Protein AF-A0A4R5LBZ7-F1 (afdb_monomer)

Mean predicted aligned error: 4.2 Å

Foldseek 3Di:
DDWDDDDQKIWDWDQDPVGIDIDMDGHPDPFDKDKAWDDLQLPPFIWMKIWGWDPPPHTKIWIWTWTQDPVVNDTDTDAFPDAGTFIPWDADSVVSWIWGWDDDDNDIDITIGHDDDD

Organism: NCBI:txid2546446

Sequence (118 aa):
MMMSARDGKVAYKINDKEGVIEKSIDVDTESKLHLSAGNYRFNGEKGFAISWLDEGAGVYEVYRIFTYSRRLRDFEEQSPACGDEFLNVKLDGKTRTIKSMYFSGNDPVICVTKFKQN

Solvent-accessible surface area (backbone atoms only — not comparable to full-atom values): 7057 Å² total; per-residue (Å²): 118,52,75,50,75,57,95,42,31,37,38,40,36,46,74,57,98,95,45,77,48,77,52,73,45,82,45,99,52,95,48,71,77,43,80,46,78,40,54,82,68,68,78,79,53,64,19,38,33,44,31,31,63,44,73,71,104,49,83,42,43,42,45,49,39,30,36,63,33,80,91,75,71,41,69,44,78,59,74,48,78,46,64,87,51,34,24,60,72,44,82,35,81,88,81,48,32,40,36,21,38,34,68,63,84,90,45,82,41,81,30,74,27,65,71,81,87,126

Structure (mmCIF, N/CA/C/O backbone):
data_AF-A0A4R5LBZ7-F1
#
_entry.id   AF-A0A4R5LBZ7-F1
#
loop_
_atom_site.group_PDB
_atom_site.id
_atom_site.type_symbol
_atom_site.label_atom_id
_atom_site.label_alt_id
_atom_site.label_comp_id
_atom_site.label_asym_id
_atom_site.label_entity_id
_atom_site.label_seq_id
_atom_site.pdbx_PDB_ins_code
_atom_site.Cartn_x
_atom_site.Cartn_y
_atom_site.Cartn_z
_atom_site.occupancy
_atom_site.B_iso_or_equiv
_atom_site.auth_seq_id
_atom_site.auth_comp_id
_atom_site.auth_asym_id
_atom_site.auth_atom_id
_atom_site.pdbx_PDB_model_num
ATOM 1 N N . MET A 1 1 ? -13.604 3.295 8.669 1.00 79.50 1 MET A N 1
ATOM 2 C CA . MET A 1 1 ? -12.294 3.920 8.410 1.00 79.50 1 MET A CA 1
ATOM 3 C C . MET A 1 1 ? -12.530 5.229 7.683 1.00 79.50 1 MET A C 1
ATOM 5 O O . MET A 1 1 ? -13.253 5.219 6.693 1.00 79.50 1 MET A O 1
ATOM 9 N N . MET A 1 2 ? -11.961 6.320 8.184 1.00 85.06 2 MET A N 1
ATOM 10 C CA . MET A 1 2 ? -11.891 7.607 7.481 1.00 85.06 2 MET A CA 1
ATOM 11 C C . MET A 1 2 ? -10.422 7.925 7.221 1.00 85.06 2 MET A C 1
ATOM 13 O O . MET A 1 2 ? -9.589 7.599 8.066 1.00 85.06 2 MET A O 1
ATOM 17 N N . MET A 1 3 ? -10.118 8.516 6.067 1.00 90.56 3 MET A N 1
ATOM 18 C CA . MET A 1 3 ? -8.758 8.892 5.681 1.00 90.56 3 MET A CA 1
ATOM 19 C C . MET A 1 3 ? -8.771 10.255 5.003 1.00 90.56 3 MET A C 1
ATOM 21 O O . MET A 1 3 ? -9.710 10.571 4.271 1.00 90.56 3 MET A O 1
ATOM 25 N N . SER A 1 4 ? -7.716 11.028 5.212 1.00 91.31 4 SER A N 1
ATOM 26 C CA . SER A 1 4 ? -7.497 12.305 4.539 1.00 91.31 4 SER A CA 1
ATOM 27 C C . SER A 1 4 ? -6.012 12.505 4.286 1.00 91.31 4 SER A C 1
ATOM 29 O O . SER A 1 4 ? -5.205 12.221 5.170 1.00 91.31 4 SER A O 1
ATOM 31 N N . ALA A 1 5 ? -5.667 13.025 3.113 1.00 90.19 5 ALA A N 1
ATOM 32 C CA . ALA A 1 5 ? -4.310 13.427 2.771 1.00 90.19 5 ALA A CA 1
ATOM 33 C C . ALA A 1 5 ? -4.226 14.954 2.713 1.00 90.19 5 ALA A C 1
ATOM 35 O O . ALA A 1 5 ? -5.100 15.595 2.123 1.00 90.19 5 ALA A O 1
ATOM 36 N N . ARG A 1 6 ? -3.189 15.526 3.326 1.00 87.81 6 ARG A N 1
ATOM 37 C CA . ARG A 1 6 ? -2.881 16.956 3.284 1.00 87.81 6 ARG A CA 1
ATOM 38 C C . ARG A 1 6 ? -1.388 17.165 3.530 1.00 87.81 6 ARG A C 1
ATOM 40 O O . ARG A 1 6 ? -0.868 16.613 4.490 1.00 87.81 6 ARG A O 1
ATOM 47 N N . ASP A 1 7 ? -0.740 17.967 2.686 1.00 85.62 7 ASP A N 1
ATOM 48 C CA . ASP A 1 7 ? 0.643 18.439 2.864 1.00 85.62 7 ASP A CA 1
ATOM 49 C C . ASP A 1 7 ? 1.643 17.301 3.182 1.00 85.62 7 ASP A C 1
ATOM 51 O O . ASP A 1 7 ? 2.298 17.310 4.220 1.00 85.62 7 ASP A O 1
ATOM 55 N N . GLY A 1 8 ? 1.691 16.258 2.338 1.00 88.19 8 GLY A N 1
ATOM 56 C CA . GLY A 1 8 ? 2.585 15.101 2.533 1.00 88.19 8 GLY A CA 1
ATOM 57 C C . GLY A 1 8 ? 2.191 14.172 3.689 1.00 88.19 8 GLY A C 1
ATOM 58 O O . GLY A 1 8 ? 2.877 13.199 3.974 1.00 88.19 8 GLY A O 1
ATOM 59 N N . LYS A 1 9 ? 1.065 14.422 4.361 1.00 93.94 9 LYS A N 1
ATOM 60 C CA . LYS A 1 9 ? 0.621 13.648 5.520 1.00 93.94 9 LYS A CA 1
ATOM 61 C C . LYS A 1 9 ? -0.722 12.986 5.275 1.00 93.94 9 LYS A C 1
ATOM 63 O O . LYS A 1 9 ? -1.678 13.617 4.823 1.00 93.94 9 LYS A O 1
ATOM 68 N N . VAL A 1 10 ? -0.826 11.709 5.628 1.00 95.56 10 VAL A N 1
ATOM 69 C CA . VAL A 1 10 ? -2.070 10.939 5.566 1.00 95.56 10 VAL A CA 1
ATOM 70 C C . VAL A 1 10 ? -2.527 10.614 6.975 1.00 95.56 10 VAL A C 1
ATOM 72 O O . VAL A 1 10 ? -1.864 9.873 7.691 1.00 95.56 10 VAL A O 1
ATOM 75 N N . ALA A 1 11 ? -3.673 11.152 7.377 1.00 95.56 11 ALA A N 1
ATOM 76 C CA . ALA A 1 11 ? -4.315 10.815 8.641 1.00 95.56 11 ALA A CA 1
ATOM 77 C C . ALA A 1 11 ? -5.389 9.746 8.421 1.00 95.56 11 ALA A C 1
ATOM 79 O O . ALA A 1 11 ? -6.141 9.813 7.443 1.00 95.56 11 ALA A O 1
ATOM 80 N N . TYR A 1 12 ? -5.494 8.788 9.343 1.00 94.62 12 TYR A N 1
ATOM 81 C CA . TYR A 1 12 ? -6.563 7.796 9.347 1.00 94.62 12 TYR A CA 1
ATOM 82 C C . TYR A 1 12 ? -7.164 7.593 10.734 1.00 94.62 12 TYR A C 1
ATOM 84 O O . TYR A 1 12 ? -6.508 7.742 11.766 1.00 94.62 12 TYR A O 1
ATOM 92 N N . LYS A 1 13 ? -8.446 7.221 10.724 1.00 94.12 13 LYS A N 1
ATOM 93 C CA . LYS A 1 13 ? -9.242 6.941 11.916 1.00 94.12 13 LYS A CA 1
ATOM 94 C C . LYS A 1 13 ? -9.898 5.568 11.830 1.00 94.12 13 LYS A C 1
ATOM 96 O O . LYS A 1 13 ? -10.660 5.283 10.893 1.00 94.12 13 LYS A O 1
ATOM 101 N N . ILE A 1 14 ? -9.639 4.742 12.838 1.00 92.94 14 ILE A N 1
ATOM 102 C CA . ILE A 1 14 ? -10.314 3.467 13.090 1.00 92.94 14 ILE A CA 1
ATOM 103 C C . ILE A 1 14 ? -11.347 3.717 14.188 1.00 92.94 14 ILE A C 1
ATOM 105 O O . ILE A 1 14 ? -11.040 4.325 15.209 1.00 92.94 14 ILE A O 1
ATOM 109 N N . ASN A 1 15 ? -12.584 3.293 13.950 1.00 91.50 15 ASN A N 1
ATOM 110 C CA . ASN A 1 15 ? -13.668 3.366 14.923 1.00 91.50 15 ASN A CA 1
ATOM 111 C C . ASN A 1 15 ? -14.319 1.985 14.980 1.00 91.50 15 ASN A C 1
ATOM 113 O O . ASN A 1 15 ? -14.876 1.527 13.978 1.00 91.50 15 ASN A O 1
ATOM 117 N N . ASP A 1 16 ? -14.182 1.322 16.119 1.00 87.62 16 ASP A N 1
ATOM 118 C CA . ASP A 1 16 ? -14.703 -0.014 16.377 1.00 87.62 16 ASP A CA 1
ATOM 119 C C . ASP A 1 16 ? -15.223 -0.112 17.824 1.00 87.62 16 ASP A C 1
ATOM 121 O O . ASP A 1 16 ? -15.320 0.878 18.550 1.00 87.62 16 ASP A O 1
ATOM 125 N N . LYS A 1 17 ? -15.599 -1.321 18.251 1.00 88.06 17 LYS A N 1
ATOM 126 C CA . LYS A 1 17 ? -16.178 -1.558 19.583 1.00 88.06 17 LYS A CA 1
ATOM 127 C C . LYS A 1 17 ? -15.209 -1.268 20.732 1.00 88.06 17 LYS A C 1
ATOM 129 O O . LYS A 1 17 ? -15.660 -1.034 21.846 1.00 88.06 17 LYS A O 1
ATOM 134 N N . GLU A 1 18 ? -13.908 -1.289 20.470 1.00 88.88 18 GLU A N 1
ATOM 135 C CA . GLU A 1 18 ? -12.856 -1.022 21.451 1.00 88.88 18 GLU A CA 1
ATOM 136 C C . GLU A 1 18 ? -12.479 0.475 21.477 1.00 88.88 18 GLU A C 1
ATOM 138 O O . GLU A 1 18 ? -11.496 0.871 22.106 1.00 88.88 18 GLU A O 1
ATOM 143 N N . GLY A 1 19 ? -13.214 1.329 20.749 1.00 91.31 19 GLY A N 1
ATOM 144 C CA . GLY A 1 19 ? -13.063 2.786 20.741 1.00 91.31 19 GLY A CA 1
ATOM 145 C C . GLY A 1 19 ? -12.524 3.364 19.429 1.00 91.31 19 GLY A C 1
ATOM 146 O O . GLY A 1 19 ? -12.736 2.823 18.342 1.00 91.31 19 GLY A O 1
ATOM 147 N N . VAL A 1 20 ? -11.813 4.486 19.544 1.00 92.69 20 VAL A N 1
ATOM 148 C CA . VAL A 1 20 ? -11.283 5.253 18.411 1.00 92.69 20 VAL A CA 1
ATOM 149 C C . VAL A 1 20 ? -9.757 5.281 18.444 1.00 92.69 20 VAL A C 1
ATOM 151 O O . VAL A 1 20 ? -9.174 5.629 19.467 1.00 92.69 20 VAL A O 1
ATOM 154 N N . ILE A 1 21 ? -9.124 4.971 17.310 1.00 92.88 21 ILE A N 1
ATOM 155 C CA . ILE A 1 21 ? -7.685 5.154 17.077 1.00 92.88 21 ILE A CA 1
ATOM 156 C C . ILE A 1 21 ? -7.510 6.167 15.951 1.00 92.88 21 ILE A C 1
ATOM 158 O O . ILE A 1 21 ? -8.106 6.020 14.882 1.00 92.88 21 ILE A O 1
ATOM 162 N N . GLU A 1 22 ? -6.676 7.173 16.189 1.00 94.56 22 GLU A N 1
ATOM 163 C CA . GLU A 1 22 ? -6.288 8.186 15.210 1.00 94.56 22 GLU A CA 1
ATOM 164 C C . GLU A 1 22 ? -4.770 8.177 15.063 1.00 94.56 22 GLU A C 1
ATOM 166 O O . GLU A 1 22 ? -4.039 8.218 16.054 1.00 94.56 22 GLU A O 1
ATOM 171 N N . LYS A 1 23 ? -4.300 8.077 13.822 1.00 95.25 23 LYS A N 1
ATOM 172 C CA . LYS A 1 23 ? -2.877 8.008 13.487 1.00 95.25 23 LYS A CA 1
ATOM 173 C C . LYS A 1 23 ? -2.601 8.763 12.199 1.00 95.25 23 LYS A C 1
ATOM 175 O O . LYS A 1 23 ? -3.513 9.088 11.435 1.00 95.25 23 LYS A O 1
ATOM 180 N N . SER A 1 24 ? -1.325 9.028 11.960 1.00 95.12 24 SER A N 1
ATOM 181 C CA . SER A 1 24 ? -0.860 9.664 10.739 1.00 95.12 24 SER A CA 1
ATOM 182 C C . SER A 1 24 ? 0.391 9.001 10.194 1.00 95.12 24 SER A C 1
ATOM 184 O O . SER A 1 24 ? 1.210 8.501 10.961 1.00 95.12 24 SER A O 1
ATOM 186 N N . ILE A 1 25 ? 0.530 9.052 8.878 1.00 96.00 25 ILE A N 1
ATOM 187 C CA . ILE A 1 25 ? 1.691 8.610 8.120 1.00 96.00 25 ILE A CA 1
ATOM 188 C C . ILE A 1 25 ? 2.243 9.832 7.402 1.00 96.00 25 ILE A C 1
ATOM 190 O O . ILE A 1 25 ? 1.505 10.496 6.670 1.00 96.00 25 ILE A O 1
ATOM 194 N N . ASP A 1 26 ? 3.521 10.111 7.608 1.00 95.31 26 ASP A N 1
ATOM 195 C CA . ASP A 1 26 ? 4.244 11.097 6.818 1.00 95.31 26 ASP A CA 1
ATOM 196 C C . ASP A 1 26 ? 4.755 10.421 5.531 1.00 95.31 26 ASP A C 1
ATOM 198 O O . ASP A 1 26 ? 5.162 9.249 5.523 1.00 95.31 26 ASP A O 1
ATOM 202 N N . VAL A 1 27 ? 4.641 11.139 4.420 1.00 93.25 27 VAL A N 1
ATOM 203 C CA . VAL A 1 27 ? 5.013 10.716 3.071 1.00 93.25 27 VAL A CA 1
ATOM 204 C C . VAL A 1 27 ? 5.916 11.800 2.509 1.00 93.25 27 VAL A C 1
ATOM 206 O O . VAL A 1 27 ? 5.485 12.935 2.312 1.00 93.25 27 VAL A O 1
ATOM 209 N N . ASP A 1 28 ? 7.175 11.444 2.288 1.00 89.75 28 ASP A N 1
ATOM 210 C CA . ASP A 1 28 ? 8.195 12.376 1.825 1.00 89.75 28 ASP A CA 1
ATOM 211 C C . ASP A 1 28 ? 8.117 12.526 0.302 1.00 89.75 28 ASP A C 1
ATOM 213 O O . ASP A 1 28 ? 8.796 11.841 -0.458 1.00 89.75 28 ASP A O 1
ATOM 217 N N . THR A 1 29 ? 7.172 13.346 -0.152 1.00 88.06 29 THR A N 1
ATOM 218 C CA . THR A 1 29 ? 7.012 13.687 -1.563 1.00 88.06 29 THR A CA 1
ATOM 219 C C . THR A 1 29 ? 6.329 15.039 -1.710 1.00 88.06 29 THR A C 1
ATOM 221 O O . THR A 1 29 ? 5.404 15.377 -0.969 1.00 88.06 29 THR A O 1
ATOM 224 N N . GLU A 1 30 ? 6.763 15.806 -2.705 1.00 87.06 30 GLU A N 1
ATOM 225 C CA . GLU A 1 30 ? 6.076 17.026 -3.134 1.00 87.06 30 GLU A CA 1
ATOM 226 C C . GLU A 1 30 ? 4.874 16.713 -4.047 1.00 87.06 30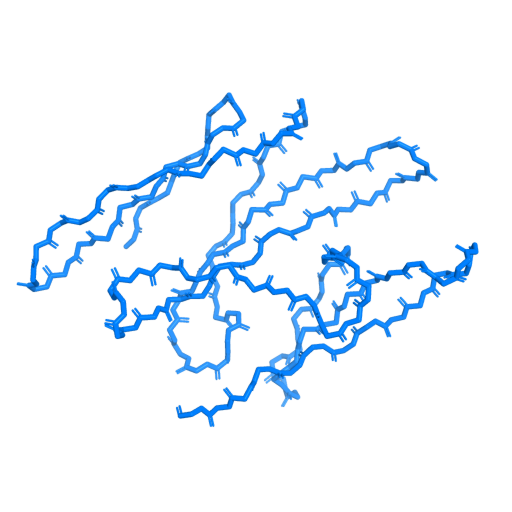 GLU A C 1
ATOM 228 O O . GLU A 1 30 ? 4.022 17.573 -4.286 1.00 87.06 30 GLU A O 1
ATOM 233 N N . SER A 1 31 ? 4.769 15.471 -4.536 1.00 90.06 31 SER A N 1
ATOM 234 C CA . SER A 1 31 ? 3.684 15.037 -5.408 1.00 90.06 31 SER A CA 1
ATOM 235 C C . SER A 1 31 ? 2.347 14.966 -4.677 1.00 90.06 31 SER A C 1
ATOM 237 O O . SER A 1 31 ? 2.233 14.659 -3.488 1.00 90.06 31 SER A O 1
ATOM 239 N N . LYS A 1 32 ? 1.270 15.193 -5.431 1.00 91.69 32 LYS A N 1
ATOM 240 C CA . LYS A 1 32 ? -0.082 15.055 -4.898 1.00 91.69 32 LYS A CA 1
ATOM 241 C C . LYS A 1 32 ? -0.370 13.597 -4.531 1.00 91.69 32 LYS A C 1
ATOM 243 O O . LYS A 1 32 ? -0.313 12.711 -5.379 1.00 91.69 32 LYS A O 1
ATOM 248 N N . LEU A 1 33 ? -0.770 13.382 -3.279 1.00 95.25 33 LEU A N 1
ATOM 249 C CA . LEU A 1 33 ? -1.155 12.065 -2.782 1.00 95.25 33 LEU A CA 1
ATOM 250 C C . LEU A 1 33 ? -2.564 11.666 -3.239 1.00 95.25 33 LEU A C 1
ATOM 252 O O . LEU A 1 33 ? -3.526 12.434 -3.135 1.00 95.25 33 LEU A O 1
ATOM 256 N N . HIS A 1 34 ? -2.690 10.412 -3.649 1.00 95.31 34 HIS A N 1
ATOM 257 C CA . HIS A 1 34 ? -3.932 9.718 -3.940 1.00 95.31 34 HIS A CA 1
ATOM 258 C C . HIS A 1 34 ? -4.173 8.630 -2.892 1.00 95.31 34 HIS A C 1
ATOM 260 O O . HIS A 1 34 ? -3.268 7.897 -2.502 1.00 95.31 34 HIS A O 1
ATOM 266 N N . LEU A 1 35 ? -5.414 8.529 -2.413 1.00 95.69 35 LEU A N 1
ATOM 267 C CA . LEU A 1 35 ? -5.817 7.537 -1.418 1.00 95.69 35 LEU A CA 1
ATOM 268 C C . LEU A 1 35 ? -6.817 6.565 -2.026 1.00 95.69 35 LEU A C 1
ATOM 270 O O . LEU A 1 35 ? -7.815 6.980 -2.617 1.00 95.69 35 LEU A O 1
ATOM 274 N N . SER A 1 36 ? -6.600 5.270 -1.814 1.00 95.25 36 SER A N 1
ATOM 275 C CA . SER A 1 36 ? -7.514 4.228 -2.282 1.00 95.25 36 SER A CA 1
ATOM 276 C C . SER A 1 36 ? -7.758 3.178 -1.201 1.00 95.25 36 SER A C 1
ATOM 278 O O . SER A 1 36 ? -6.831 2.592 -0.651 1.00 95.25 36 SER A O 1
ATOM 280 N N . ALA A 1 37 ? -9.025 2.913 -0.882 1.00 94.88 37 ALA A N 1
ATOM 281 C CA . ALA A 1 37 ? -9.407 1.853 0.050 1.00 94.88 37 ALA A CA 1
ATOM 282 C C . ALA A 1 37 ? -9.702 0.554 -0.712 1.00 94.88 37 ALA A C 1
ATOM 284 O O . ALA A 1 37 ? -10.414 0.571 -1.716 1.00 94.88 37 ALA A O 1
ATOM 285 N N . GLY A 1 38 ? -9.213 -0.586 -0.219 1.00 93.75 38 GLY A N 1
ATOM 286 C CA . GLY A 1 38 ? -9.320 -1.851 -0.949 1.00 93.75 38 GLY A CA 1
ATOM 287 C C . GLY A 1 38 ? -8.948 -3.081 -0.128 1.00 93.75 38 GLY A C 1
ATOM 288 O O . GLY A 1 38 ? -8.407 -2.983 0.968 1.00 93.75 38 GLY A O 1
ATOM 289 N N . ASN A 1 39 ? -9.252 -4.267 -0.656 1.00 93.81 39 ASN A N 1
ATOM 290 C CA . ASN A 1 39 ? -8.891 -5.550 -0.043 1.00 93.81 39 ASN A CA 1
ATOM 291 C C . ASN A 1 39 ? -7.519 -6.018 -0.557 1.00 93.81 39 ASN A C 1
ATOM 293 O O . ASN A 1 39 ? -7.426 -6.959 -1.343 1.00 93.81 39 ASN A O 1
ATOM 297 N N . TYR A 1 40 ? -6.458 -5.338 -0.127 1.00 94.62 40 TYR A N 1
ATOM 298 C CA . TYR A 1 40 ? -5.084 -5.591 -0.583 1.00 94.62 40 TYR A CA 1
ATOM 299 C C . TYR A 1 40 ? -4.514 -6.935 -0.104 1.00 94.62 40 TYR A C 1
ATOM 301 O O . TYR A 1 40 ? -3.633 -7.498 -0.747 1.00 94.62 40 TYR A O 1
ATOM 309 N N . ARG A 1 41 ? -5.049 -7.484 0.996 1.00 92.69 41 ARG A N 1
ATOM 310 C CA . ARG A 1 41 ? -4.647 -8.792 1.543 1.00 92.69 41 ARG A CA 1
ATOM 311 C C . ARG A 1 41 ? -5.477 -9.963 1.006 1.00 92.69 41 ARG A C 1
ATOM 313 O O . ARG A 1 41 ? -5.182 -11.117 1.305 1.00 92.69 41 ARG A O 1
ATOM 320 N N . PHE A 1 42 ? -6.518 -9.687 0.219 1.00 93.19 42 PHE A N 1
ATOM 321 C CA . PHE A 1 42 ? -7.455 -10.687 -0.305 1.00 93.19 42 PHE A CA 1
ATOM 322 C C . PHE A 1 42 ? -8.092 -11.579 0.783 1.00 93.19 42 PHE A C 1
ATOM 324 O O . PHE A 1 42 ? -8.418 -12.738 0.524 1.00 93.19 42 PHE A O 1
ATOM 331 N N . ASN A 1 43 ? -8.279 -11.045 1.995 1.00 89.62 43 ASN A N 1
ATOM 332 C CA . ASN A 1 43 ? -8.875 -11.741 3.147 1.00 89.62 43 ASN A CA 1
ATOM 333 C C . ASN A 1 43 ? -10.255 -11.176 3.547 1.00 89.62 43 ASN A C 1
ATOM 335 O O . ASN A 1 43 ? -10.885 -11.679 4.471 1.00 89.62 43 ASN A O 1
ATOM 339 N N . GLY A 1 44 ? -10.731 -10.143 2.843 1.00 89.56 44 GLY A N 1
ATOM 340 C CA . GLY A 1 44 ? -12.029 -9.502 3.080 1.00 89.56 44 GLY A CA 1
ATOM 341 C C . GLY A 1 44 ? -11.938 -8.259 3.963 1.00 89.56 44 GLY A C 1
ATOM 342 O O . GLY A 1 44 ? -12.895 -7.488 4.030 1.00 89.56 44 GLY A O 1
ATOM 343 N N . GLU A 1 45 ? -10.787 -8.015 4.586 1.00 91.06 45 GLU A N 1
ATOM 344 C CA . GLU A 1 45 ? -10.544 -6.813 5.371 1.00 91.06 45 GLU A CA 1
ATOM 345 C C . GLU A 1 45 ? -10.075 -5.675 4.471 1.00 91.06 45 GLU A C 1
ATOM 347 O O . GLU A 1 45 ? -9.232 -5.845 3.586 1.00 91.06 45 GLU A O 1
ATOM 352 N N . LYS A 1 46 ? -10.644 -4.488 4.686 1.00 92.50 46 LYS A N 1
ATOM 353 C CA . LYS A 1 46 ? -10.240 -3.299 3.942 1.00 92.50 46 LYS A CA 1
ATOM 354 C C . LYS A 1 46 ? -8.951 -2.747 4.539 1.00 92.50 46 LYS A C 1
ATOM 356 O O . LYS A 1 46 ? -8.918 -2.394 5.712 1.00 92.50 46 LYS A O 1
ATOM 361 N N . GLY A 1 47 ? -7.930 -2.658 3.702 1.00 95.06 47 GLY A N 1
ATOM 362 C CA . GLY A 1 47 ? -6.768 -1.802 3.875 1.00 95.06 47 GLY A CA 1
ATOM 363 C C . GLY A 1 47 ? -6.904 -0.523 3.052 1.00 95.06 47 GLY A C 1
ATOM 364 O O . GLY A 1 47 ? -7.979 -0.208 2.519 1.00 95.06 47 GLY A O 1
ATOM 365 N N . PHE A 1 48 ? -5.793 0.180 2.892 1.00 96.81 48 PHE A N 1
ATOM 366 C CA . PHE A 1 48 ? -5.689 1.311 1.983 1.00 96.81 48 PHE A CA 1
ATOM 367 C C . PHE A 1 48 ? -4.317 1.363 1.319 1.00 96.81 48 PHE A C 1
ATOM 369 O O . PHE A 1 48 ? -3.370 0.740 1.788 1.00 96.81 48 PHE A O 1
ATOM 376 N N . ALA A 1 49 ? -4.221 2.104 0.224 1.00 97.44 49 ALA A N 1
ATOM 377 C CA . ALA A 1 49 ? -2.956 2.481 -0.370 1.00 97.44 49 ALA A CA 1
ATOM 378 C C . ALA A 1 49 ? -2.866 4.002 -0.485 1.00 97.44 49 ALA A C 1
ATOM 380 O O . ALA A 1 49 ? -3.875 4.6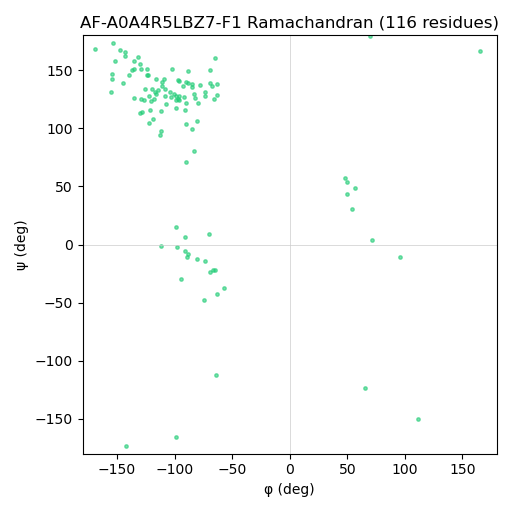83 -0.708 1.00 97.44 49 ALA A O 1
ATOM 381 N N . ILE A 1 50 ? -1.647 4.498 -0.311 1.00 97.44 50 ILE A N 1
ATOM 382 C CA . ILE A 1 50 ? -1.237 5.855 -0.650 1.00 97.44 50 ILE A CA 1
ATOM 383 C C . ILE A 1 50 ? -0.451 5.735 -1.952 1.00 97.44 50 ILE A C 1
ATOM 385 O O . ILE A 1 50 ? 0.475 4.925 -2.004 1.00 97.44 50 ILE A O 1
ATOM 389 N N . SER A 1 51 ? -0.807 6.504 -2.977 1.00 96.25 51 SER A N 1
ATOM 390 C CA . SER A 1 51 ? -0.032 6.569 -4.214 1.00 96.25 51 SER A CA 1
ATOM 391 C C . SER A 1 51 ? 0.264 7.995 -4.651 1.00 96.25 51 SER A C 1
ATOM 393 O O . SER A 1 51 ? -0.441 8.933 -4.277 1.00 96.25 51 SER A O 1
ATOM 395 N N . TRP A 1 52 ? 1.338 8.162 -5.412 1.00 94.81 52 TRP A N 1
ATOM 396 C CA . TRP A 1 52 ? 1.715 9.419 -6.049 1.00 94.81 52 TRP A CA 1
ATOM 397 C C . TRP A 1 52 ? 2.503 9.126 -7.323 1.00 94.81 52 TRP A C 1
ATOM 399 O O . TRP A 1 52 ? 3.064 8.041 -7.483 1.00 94.81 52 TRP A O 1
ATOM 409 N N . LEU A 1 53 ? 2.526 10.092 -8.239 1.00 93.31 53 LEU A N 1
ATOM 410 C CA . LEU A 1 53 ? 3.409 10.031 -9.397 1.00 93.31 53 LEU A CA 1
ATOM 411 C C . LEU A 1 53 ? 4.798 10.518 -8.991 1.00 93.31 53 LEU A C 1
ATOM 413 O O . LEU A 1 53 ? 4.935 11.616 -8.450 1.00 93.31 53 LEU A O 1
ATOM 417 N N . ASP A 1 54 ? 5.804 9.696 -9.251 1.00 88.44 54 ASP A N 1
ATOM 418 C CA . ASP A 1 54 ? 7.205 10.093 -9.265 1.00 88.44 54 ASP A CA 1
ATOM 419 C C . ASP A 1 54 ? 7.599 10.316 -10.728 1.00 88.44 54 ASP A C 1
ATOM 421 O O . ASP A 1 54 ? 7.489 9.406 -11.553 1.00 88.44 54 ASP A O 1
ATOM 425 N N . GLU A 1 55 ? 7.969 11.554 -11.054 1.00 80.62 55 GLU A N 1
ATOM 426 C CA . GLU A 1 55 ? 8.362 11.988 -12.399 1.00 80.62 55 GLU A CA 1
ATOM 427 C C . GLU A 1 55 ? 9.890 12.049 -12.573 1.00 80.62 55 GLU A C 1
ATOM 429 O O . GLU A 1 55 ? 10.368 12.675 -13.516 1.00 80.62 55 GLU A O 1
ATOM 434 N N . GLY A 1 56 ? 10.666 11.434 -11.670 1.00 76.19 56 GLY A N 1
ATOM 435 C CA . GLY A 1 56 ? 12.129 11.416 -11.700 1.00 76.19 56 GLY A CA 1
ATOM 436 C C . GLY A 1 56 ? 12.726 10.687 -12.914 1.00 76.19 56 GLY A C 1
ATOM 437 O O . GLY A 1 56 ? 12.651 11.139 -14.054 1.00 76.19 56 GLY A O 1
ATOM 438 N N . ALA A 1 57 ? 13.380 9.540 -12.702 1.00 65.25 57 ALA A N 1
ATOM 439 C CA . ALA A 1 57 ? 14.045 8.775 -13.776 1.00 65.25 57 ALA A CA 1
ATOM 440 C C . ALA A 1 57 ? 13.073 8.097 -14.781 1.00 65.25 57 ALA A C 1
ATOM 442 O O . ALA A 1 57 ? 13.475 7.279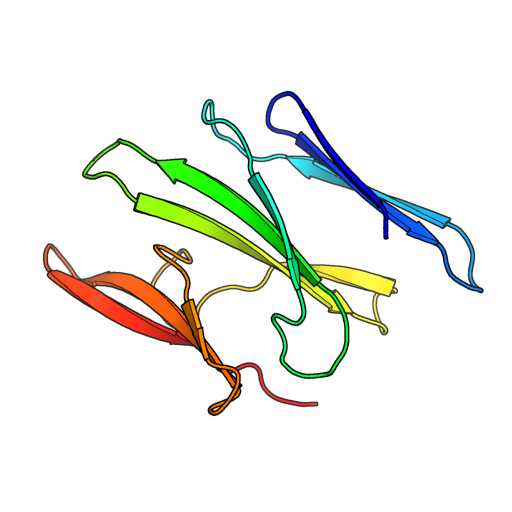 -15.609 1.00 65.25 57 ALA A O 1
ATOM 443 N N . GLY A 1 58 ? 11.786 8.418 -14.692 1.00 73.25 58 GLY A N 1
ATOM 444 C CA . GLY A 1 58 ? 10.664 7.948 -15.496 1.00 73.25 58 GLY A CA 1
ATOM 445 C C . GLY A 1 58 ? 9.364 8.316 -14.779 1.00 73.25 58 GLY A C 1
ATOM 446 O O . GLY A 1 58 ? 9.404 8.687 -13.612 1.00 73.25 58 GLY A O 1
ATOM 447 N N . VAL A 1 59 ? 8.220 8.233 -15.465 1.00 84.06 59 VAL A N 1
ATOM 448 C CA . VAL A 1 59 ? 6.910 8.477 -14.838 1.00 84.06 59 VAL A CA 1
ATOM 449 C C . VAL A 1 59 ? 6.377 7.155 -14.297 1.00 84.06 59 VAL A C 1
ATOM 451 O O . VAL A 1 59 ? 5.909 6.309 -15.065 1.00 84.06 59 VAL A O 1
ATOM 454 N N . TYR A 1 60 ? 6.452 6.976 -12.980 1.00 90.25 60 TYR A N 1
ATOM 455 C CA . TYR A 1 60 ? 5.935 5.797 -12.286 1.00 90.25 60 TYR A CA 1
ATOM 456 C C . TYR A 1 60 ? 4.938 6.214 -11.216 1.00 90.25 60 TYR A C 1
ATOM 458 O O . TYR A 1 60 ? 5.093 7.245 -10.567 1.00 90.25 60 TYR A O 1
ATOM 466 N N . GLU A 1 61 ? 3.915 5.392 -11.001 1.00 94.44 61 GLU A N 1
ATOM 467 C CA . GLU A 1 61 ? 3.070 5.546 -9.825 1.00 94.44 61 GLU A CA 1
ATOM 468 C C . GLU A 1 61 ? 3.633 4.684 -8.692 1.00 94.44 61 GLU A C 1
ATOM 470 O O . GLU A 1 61 ? 3.681 3.454 -8.801 1.00 94.44 61 GLU A O 1
ATOM 475 N N . VAL A 1 62 ? 4.071 5.336 -7.618 1.00 95.00 62 VAL A N 1
ATOM 476 C CA . VAL A 1 62 ? 4.596 4.693 -6.409 1.00 95.00 62 VAL A CA 1
ATOM 477 C C . VAL A 1 62 ? 3.439 4.413 -5.461 1.00 95.00 62 VAL A C 1
ATOM 479 O O . VAL A 1 62 ? 2.541 5.240 -5.311 1.00 95.00 62 VAL A O 1
ATOM 482 N N . TYR A 1 63 ? 3.448 3.248 -4.816 1.00 96.75 63 TYR A N 1
ATOM 483 C CA . TYR A 1 63 ? 2.418 2.825 -3.876 1.00 96.75 63 TYR A CA 1
ATOM 484 C C . TYR A 1 63 ? 3.022 2.439 -2.525 1.00 96.75 63 TYR A C 1
ATOM 486 O O . TYR A 1 63 ? 3.922 1.607 -2.436 1.00 96.75 63 TYR A O 1
ATOM 494 N N . ARG A 1 64 ? 2.416 2.934 -1.446 1.00 97.19 64 ARG A N 1
ATOM 495 C CA . ARG A 1 64 ? 2.550 2.373 -0.095 1.00 97.19 64 ARG A CA 1
ATOM 496 C C . ARG A 1 64 ? 1.249 1.680 0.275 1.00 97.19 64 ARG A C 1
ATOM 498 O O . ARG A 1 64 ? 0.188 2.307 0.263 1.00 97.19 64 ARG A O 1
ATOM 505 N N . ILE A 1 65 ? 1.309 0.383 0.568 1.00 97.31 65 ILE A N 1
ATOM 506 C CA . ILE A 1 65 ? 0.127 -0.459 0.795 1.00 97.31 65 ILE A CA 1
ATOM 507 C C . ILE A 1 65 ? 0.024 -0.815 2.272 1.00 97.31 65 ILE A C 1
ATOM 509 O O . ILE A 1 65 ? 0.949 -1.372 2.851 1.00 97.31 65 ILE A O 1
ATOM 513 N N . PHE A 1 66 ? -1.140 -0.569 2.861 1.00 96.62 66 PHE A N 1
ATOM 514 C CA . PHE A 1 66 ? -1.417 -0.773 4.274 1.00 96.62 66 PHE A CA 1
ATOM 515 C C . PHE A 1 66 ? -2.565 -1.767 4.444 1.00 96.62 66 PHE A C 1
ATOM 517 O O . PHE A 1 66 ? -3.666 -1.561 3.927 1.00 96.62 66 PHE A O 1
ATOM 524 N N . THR A 1 67 ? -2.337 -2.858 5.177 1.00 95.50 67 THR A N 1
ATOM 525 C CA . THR A 1 67 ? -3.368 -3.876 5.448 1.00 95.50 67 THR A CA 1
ATOM 526 C C . THR A 1 67 ? -3.777 -3.857 6.910 1.00 95.50 67 THR A C 1
ATOM 528 O O . THR A 1 67 ? -2.939 -3.671 7.786 1.00 95.50 67 THR A O 1
ATOM 531 N N . TYR A 1 68 ? -5.073 -4.015 7.186 1.00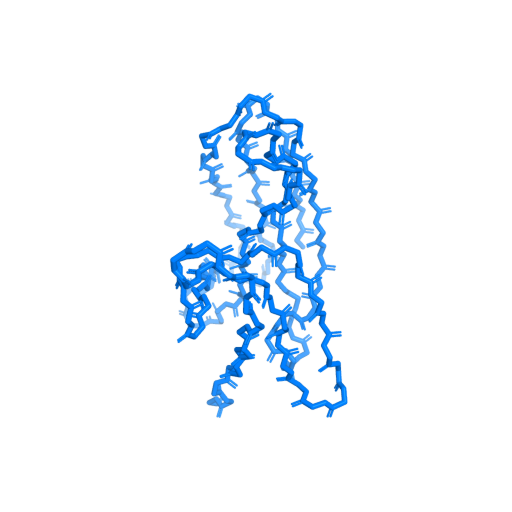 92.81 68 TYR A N 1
ATOM 532 C CA 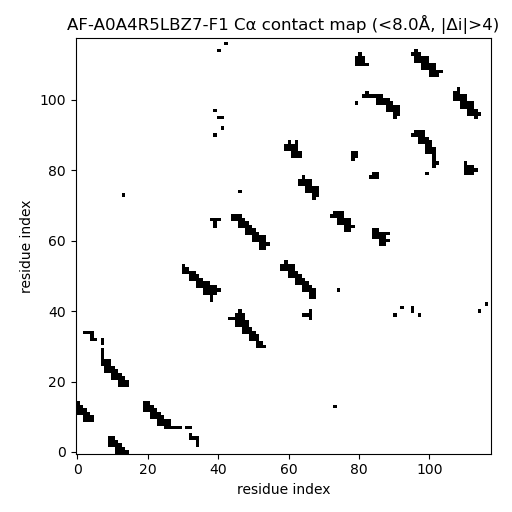. TYR A 1 68 ? -5.559 -4.019 8.562 1.00 92.81 68 TYR A CA 1
ATOM 533 C C . TYR A 1 68 ? -5.097 -5.278 9.305 1.00 92.81 68 TYR A C 1
ATOM 535 O O . TYR A 1 68 ? -5.132 -6.384 8.765 1.00 92.81 68 TYR A O 1
ATOM 543 N N . SER A 1 69 ? -4.701 -5.094 10.558 1.00 90.81 69 SER A N 1
ATOM 544 C CA . SER A 1 69 ? -4.229 -6.121 11.472 1.00 90.81 69 SER A CA 1
ATOM 545 C C . SER A 1 69 ? -5.106 -6.111 12.709 1.00 90.81 69 SER A C 1
ATOM 547 O O . SER A 1 69 ? -4.968 -5.246 13.571 1.00 90.81 69 SER A O 1
ATOM 549 N N . ARG A 1 70 ? -6.002 -7.096 12.837 1.00 88.88 70 ARG A N 1
ATOM 550 C CA . ARG A 1 70 ? -6.858 -7.230 14.033 1.00 88.88 70 ARG A CA 1
ATOM 551 C C . ARG A 1 70 ? -6.053 -7.334 15.319 1.00 88.88 70 ARG A C 1
ATOM 553 O O . ARG A 1 70 ? -6.455 -6.793 16.337 1.00 88.88 70 ARG A O 1
ATOM 560 N N . ARG A 1 71 ? -4.912 -8.026 15.259 1.00 89.69 71 ARG A N 1
ATOM 561 C CA . ARG A 1 71 ? -4.031 -8.246 16.411 1.00 89.69 71 ARG A CA 1
ATOM 562 C C . ARG A 1 71 ? -3.468 -6.934 16.951 1.00 89.69 71 ARG A C 1
ATOM 564 O O . ARG A 1 71 ? -3.387 -6.768 18.159 1.00 89.69 71 ARG A O 1
ATOM 571 N N . LEU A 1 72 ? -3.049 -6.040 16.057 1.00 90.94 72 LEU A N 1
ATOM 572 C CA . LEU A 1 72 ? -2.512 -4.729 16.429 1.00 90.94 72 LEU A CA 1
ATOM 573 C C . LEU A 1 72 ? -3.601 -3.662 16.536 1.00 90.94 72 LEU A C 1
ATOM 575 O O . LEU A 1 72 ? -3.330 -2.563 17.012 1.00 90.94 72 LEU A O 1
ATOM 579 N N . ARG A 1 73 ? -4.811 -3.990 16.069 1.00 91.56 73 ARG A N 1
ATOM 580 C CA . ARG A 1 73 ? -5.916 -3.060 15.858 1.00 91.56 73 ARG A CA 1
ATOM 581 C C . ARG A 1 73 ? -5.460 -1.835 15.060 1.00 91.56 73 ARG A C 1
ATOM 583 O O . ARG A 1 73 ? -5.783 -0.695 15.378 1.00 91.56 73 ARG A O 1
ATOM 590 N N . ASP A 1 74 ? -4.669 -2.086 14.025 1.00 93.75 74 ASP A N 1
ATOM 591 C CA . ASP A 1 74 ? -3.975 -1.044 13.277 1.00 93.75 74 ASP A CA 1
ATOM 592 C C . ASP A 1 74 ? -3.682 -1.474 11.840 1.00 93.75 74 ASP A C 1
ATOM 594 O O . ASP A 1 74 ? -3.922 -2.625 11.474 1.00 93.75 74 ASP A O 1
ATOM 598 N N . PHE A 1 75 ? -3.168 -0.563 11.021 1.00 94.94 75 PHE A N 1
ATOM 599 C CA . PHE A 1 75 ? -2.708 -0.875 9.678 1.00 94.94 75 PHE A CA 1
ATOM 600 C C . PHE A 1 75 ? -1.203 -1.131 9.629 1.00 94.94 75 PHE A C 1
ATOM 602 O O . PHE A 1 75 ? -0.398 -0.304 10.045 1.00 94.94 75 PHE A O 1
ATOM 609 N N . GLU A 1 76 ? -0.830 -2.271 9.058 1.00 94.94 76 GLU A N 1
ATOM 610 C CA . GLU A 1 76 ? 0.557 -2.652 8.816 1.00 94.94 76 GLU A CA 1
ATOM 611 C C . GLU A 1 76 ? 0.932 -2.311 7.374 1.00 94.94 76 GLU A C 1
ATOM 613 O O . GLU A 1 76 ? 0.277 -2.773 6.428 1.00 94.94 76 GLU A O 1
ATOM 618 N N . GLU A 1 77 ? 2.002 -1.539 7.202 1.00 96.06 77 GLU A N 1
ATOM 619 C CA . GLU A 1 77 ? 2.616 -1.327 5.894 1.00 96.06 77 GLU A CA 1
ATOM 620 C C . GLU A 1 77 ? 3.160 -2.648 5.348 1.00 96.06 77 GLU A C 1
ATOM 622 O O . GLU A 1 77 ? 3.704 -3.473 6.083 1.00 96.06 77 GLU A O 1
ATOM 627 N N . GLN A 1 78 ? 2.947 -2.878 4.060 1.00 95.56 78 GLN A N 1
ATOM 628 C CA . GLN A 1 78 ? 3.392 -4.067 3.359 1.00 95.56 78 GLN A CA 1
ATOM 629 C C . GLN A 1 78 ? 4.530 -3.707 2.415 1.00 95.56 78 GLN A C 1
ATOM 631 O O . GLN A 1 78 ? 4.472 -2.684 1.736 1.00 95.56 78 GLN A O 1
ATOM 636 N N . SER A 1 79 ? 5.504 -4.605 2.312 1.00 94.75 79 SER A N 1
ATOM 637 C CA . SER A 1 79 ? 6.577 -4.533 1.322 1.00 94.75 79 SER A CA 1
ATOM 638 C C . SER A 1 79 ? 6.303 -5.501 0.167 1.00 94.75 79 SER A C 1
ATOM 640 O O . SER A 1 79 ? 5.644 -6.534 0.369 1.00 94.75 79 SER A O 1
ATOM 642 N N . PRO A 1 80 ? 6.782 -5.202 -1.050 1.00 95.12 80 PRO A N 1
ATOM 643 C CA . PRO A 1 80 ? 6.742 -6.161 -2.141 1.00 95.12 80 PRO A CA 1
ATOM 644 C C . PRO A 1 80 ? 7.632 -7.376 -1.833 1.00 95.12 80 PRO A C 1
ATOM 646 O O . PRO A 1 80 ? 8.518 -7.334 -0.984 1.00 95.12 80 PRO A O 1
ATOM 649 N N . ALA A 1 81 ? 7.396 -8.490 -2.528 1.00 94.81 81 ALA A N 1
ATOM 650 C CA . ALA A 1 81 ? 8.231 -9.687 -2.400 1.00 94.81 81 ALA A CA 1
ATOM 651 C C . ALA A 1 81 ? 9.609 -9.545 -3.083 1.00 94.81 81 ALA A C 1
ATOM 653 O O . ALA A 1 81 ? 10.485 -10.384 -2.883 1.00 94.81 81 ALA A O 1
ATOM 654 N N . CYS A 1 82 ? 9.766 -8.524 -3.923 1.00 92.75 82 CYS A N 1
ATOM 655 C CA . CYS A 1 82 ? 10.917 -8.236 -4.768 1.00 92.75 82 CYS A CA 1
ATOM 656 C C . CYS A 1 82 ? 10.971 -6.734 -5.054 1.00 92.75 82 CYS A C 1
ATOM 658 O O . CYS A 1 82 ? 9.927 -6.100 -5.213 1.00 92.75 82 CYS A O 1
ATOM 660 N N . GLY A 1 83 ? 12.187 -6.201 -5.177 1.00 90.81 83 GLY A N 1
ATOM 661 C CA . GLY A 1 83 ? 12.406 -4.758 -5.230 1.00 90.81 83 GLY A CA 1
ATOM 662 C C . GLY A 1 83 ? 12.128 -4.090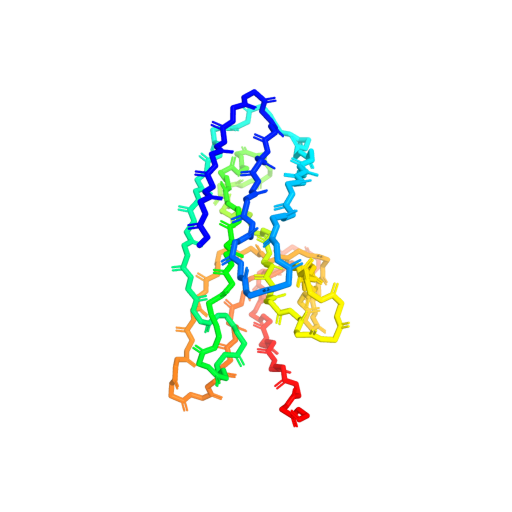 -3.883 1.00 90.81 83 GLY A C 1
ATOM 663 O O . GLY A 1 83 ? 11.758 -4.752 -2.912 1.00 90.81 83 GLY A O 1
ATOM 664 N N . ASP A 1 84 ? 12.310 -2.776 -3.847 1.00 89.19 84 ASP A N 1
ATOM 665 C CA . ASP A 1 84 ? 12.187 -1.994 -2.614 1.00 89.19 84 ASP A CA 1
ATOM 666 C C . ASP A 1 84 ? 10.781 -1.400 -2.445 1.00 89.19 84 ASP A C 1
ATOM 668 O O . ASP A 1 84 ? 10.278 -1.269 -1.329 1.00 89.19 84 ASP A O 1
ATOM 672 N N . GLU A 1 85 ? 10.102 -1.112 -3.559 1.00 91.69 85 GLU A N 1
ATOM 673 C CA . GLU A 1 85 ? 8.834 -0.384 -3.583 1.00 91.69 85 GLU A CA 1
ATOM 674 C C . GLU A 1 85 ? 7.802 -1.032 -4.509 1.00 91.69 85 GLU A C 1
ATOM 676 O O . GLU A 1 85 ? 8.113 -1.773 -5.446 1.00 91.69 85 GLU A O 1
ATOM 681 N N . PHE A 1 86 ? 6.529 -0.734 -4.259 1.00 95.19 86 PHE A N 1
ATOM 682 C CA . PHE A 1 86 ? 5.456 -1.100 -5.168 1.00 95.19 86 PHE A CA 1
ATOM 683 C C . PHE A 1 86 ? 5.305 -0.031 -6.257 1.00 95.19 86 PHE A C 1
ATOM 685 O O . PHE A 1 86 ? 4.640 0.979 -6.044 1.00 95.19 86 PHE A O 1
ATOM 692 N N . LEU A 1 87 ? 5.857 -0.276 -7.445 1.00 95.06 87 LEU A N 1
ATOM 693 C CA . LEU A 1 87 ? 5.647 0.594 -8.607 1.00 95.06 87 LEU A CA 1
ATOM 694 C C . LEU A 1 87 ? 4.533 0.040 -9.498 1.00 95.06 87 LEU A C 1
ATOM 696 O O . LEU A 1 87 ? 4.449 -1.174 -9.702 1.00 95.06 87 LEU A O 1
ATOM 700 N N . ASN A 1 88 ? 3.695 0.909 -10.063 1.00 95.06 88 ASN A N 1
ATOM 701 C CA . ASN A 1 88 ? 2.677 0.563 -11.065 1.00 95.06 88 ASN A CA 1
ATOM 702 C C . ASN A 1 88 ? 1.827 -0.664 -10.668 1.00 95.06 88 ASN A C 1
ATOM 704 O O . ASN A 1 88 ? 1.790 -1.688 -11.360 1.00 95.06 88 ASN A O 1
ATOM 708 N N . VAL A 1 89 ? 1.176 -0.578 -9.506 1.00 95.81 89 VAL A N 1
ATOM 709 C CA . VAL A 1 89 ? 0.477 -1.705 -8.879 1.00 95.81 89 VAL A CA 1
ATOM 710 C C . VAL A 1 89 ? -0.756 -2.152 -9.660 1.00 95.81 89 VAL A C 1
ATOM 712 O O . VAL A 1 89 ? -1.627 -1.366 -10.025 1.00 95.81 89 VAL A O 1
ATOM 715 N N . LYS A 1 90 ? -0.903 -3.472 -9.801 1.00 95.69 90 LYS A N 1
ATOM 716 C CA . LYS A 1 90 ? -2.125 -4.127 -10.268 1.00 95.69 90 LYS A CA 1
ATOM 717 C C . LYS A 1 90 ? -2.543 -5.253 -9.328 1.00 95.69 90 LYS A C 1
ATOM 719 O O . LYS A 1 90 ? -1.797 -6.202 -9.086 1.00 95.69 90 LYS A O 1
ATOM 724 N N . LEU A 1 91 ? -3.782 -5.185 -8.848 1.00 94.56 91 LEU A N 1
ATOM 725 C CA . LEU A 1 91 ? -4.383 -6.243 -8.037 1.00 94.56 91 LEU A CA 1
ATOM 726 C C . LEU A 1 91 ? -4.958 -7.349 -8.929 1.00 94.56 91 LEU A C 1
ATOM 728 O O . LEU A 1 91 ? -5.743 -7.082 -9.839 1.00 94.56 91 LEU A O 1
ATOM 732 N N . ASP A 1 92 ? -4.608 -8.600 -8.639 1.00 93.75 92 ASP A N 1
ATOM 733 C CA . ASP A 1 92 ? -5.167 -9.784 -9.292 1.00 93.75 92 ASP A CA 1
ATOM 734 C C . ASP A 1 92 ? -6.007 -10.580 -8.287 1.00 93.75 92 ASP A C 1
ATOM 736 O O . ASP A 1 92 ? -5.505 -11.401 -7.517 1.00 93.75 92 ASP A O 1
ATOM 740 N N . GLY A 1 93 ? -7.314 -10.309 -8.276 1.00 89.00 93 GLY A N 1
ATOM 741 C CA . GLY A 1 93 ? -8.251 -10.954 -7.357 1.00 89.00 93 GLY A CA 1
ATOM 742 C C . GLY A 1 93 ? -8.440 -12.454 -7.604 1.00 89.00 93 GLY A C 1
ATOM 743 O O . GLY A 1 93 ? -8.827 -13.166 -6.678 1.00 89.00 93 GLY A O 1
ATOM 744 N N . LYS A 1 94 ? -8.145 -12.953 -8.816 1.00 90.88 94 LYS A N 1
ATOM 745 C CA . LYS A 1 94 ? -8.281 -14.381 -9.149 1.00 90.88 94 LYS A CA 1
ATOM 746 C C . LYS A 1 94 ? -7.163 -15.193 -8.507 1.00 90.88 94 LYS A C 1
ATOM 748 O O . LYS A 1 94 ? -7.427 -16.207 -7.868 1.00 90.88 94 LYS A O 1
ATOM 753 N N . THR A 1 95 ? -5.923 -14.729 -8.645 1.00 92.31 95 THR A N 1
ATOM 754 C CA . THR A 1 95 ? -4.742 -15.390 -8.065 1.00 92.31 95 THR A CA 1
ATOM 755 C C . THR A 1 95 ? -4.430 -14.924 -6.645 1.00 92.31 95 THR A C 1
ATOM 757 O O . THR A 1 95 ? -3.586 -15.531 -5.984 1.00 92.31 95 THR A O 1
ATOM 760 N N . ARG A 1 96 ? -5.127 -13.885 -6.159 1.00 94.44 96 ARG A N 1
ATOM 761 C CA . ARG A 1 96 ? -4.904 -13.228 -4.861 1.00 94.44 96 ARG A CA 1
ATOM 762 C C . ARG A 1 96 ? -3.469 -12.721 -4.726 1.00 94.44 96 ARG A C 1
ATOM 764 O O . ARG A 1 96 ? -2.782 -13.006 -3.746 1.00 94.44 96 ARG A O 1
ATOM 771 N N . THR A 1 97 ? -3.004 -12.013 -5.750 1.00 95.50 97 THR A N 1
ATOM 772 C CA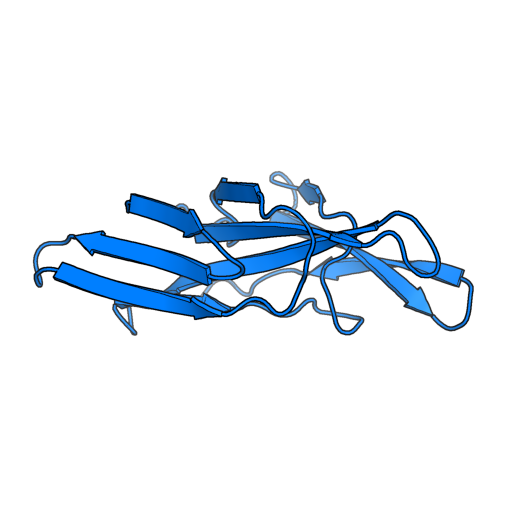 . THR A 1 97 ? -1.639 -11.476 -5.816 1.00 95.50 97 THR A CA 1
ATOM 773 C C . THR A 1 97 ? -1.641 -9.999 -6.162 1.00 95.50 97 THR A C 1
ATOM 775 O O . THR A 1 97 ? -2.508 -9.529 -6.900 1.00 95.50 97 THR A O 1
ATOM 778 N N . ILE A 1 98 ? -0.622 -9.292 -5.693 1.00 96.50 98 ILE A N 1
ATOM 779 C CA . ILE A 1 98 ? -0.285 -7.948 -6.151 1.00 96.50 98 ILE A CA 1
ATOM 780 C C . ILE A 1 98 ? 0.843 -8.077 -7.168 1.00 96.50 98 ILE A C 1
ATOM 782 O O . ILE A 1 98 ? 1.869 -8.684 -6.872 1.00 96.50 98 ILE A O 1
ATOM 786 N N . LYS A 1 99 ? 0.636 -7.543 -8.371 1.00 96.75 99 LYS A N 1
ATOM 787 C CA . LYS A 1 99 ? 1.681 -7.403 -9.386 1.00 96.75 99 LYS A CA 1
ATOM 788 C C . LYS A 1 99 ? 2.190 -5.970 -9.330 1.00 96.75 99 LY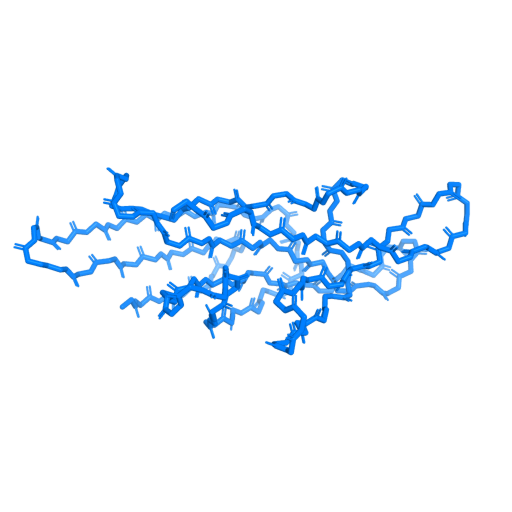S A C 1
ATOM 790 O O . LYS A 1 99 ? 1.378 -5.051 -9.394 1.00 96.75 99 LYS A O 1
ATOM 795 N N . SER A 1 100 ? 3.492 -5.789 -9.211 1.00 96.56 100 SER A N 1
ATOM 796 C CA . SER A 1 100 ? 4.147 -4.483 -9.294 1.00 96.56 100 SER A CA 1
ATOM 797 C C . SER A 1 100 ? 5.338 -4.558 -10.228 1.00 96.56 100 SER A C 1
ATOM 799 O O . SER A 1 100 ? 5.827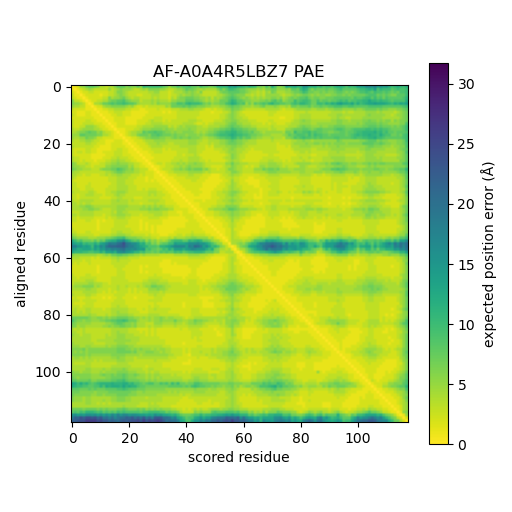 -5.638 -10.550 1.00 96.56 100 SER A O 1
ATOM 801 N N . MET A 1 101 ? 5.781 -3.405 -10.691 1.00 95.00 101 MET A N 1
ATOM 802 C CA . MET A 1 101 ? 7.036 -3.240 -11.396 1.00 95.00 101 MET A CA 1
ATOM 803 C C . MET A 1 101 ? 8.158 -2.985 -10.385 1.00 95.00 101 MET A C 1
ATOM 805 O O . MET A 1 101 ? 7.929 -2.401 -9.329 1.00 95.00 101 MET A O 1
ATOM 809 N N . TYR A 1 102 ? 9.363 -3.424 -10.720 1.00 92.75 102 TYR A N 1
ATOM 810 C CA . TYR A 1 102 ? 10.613 -2.980 -10.109 1.00 92.75 102 TYR A CA 1
ATOM 811 C C . TYR A 1 102 ? 11.714 -3.009 -11.175 1.00 92.75 102 TYR A C 1
ATOM 813 O O . TYR A 1 102 ? 11.520 -3.588 -12.246 1.00 92.75 102 TYR A O 1
ATOM 821 N N . PHE A 1 103 ? 12.865 -2.405 -10.893 1.00 90.12 103 PHE A N 1
ATOM 822 C CA . PHE A 1 103 ? 13.999 -2.390 -11.814 1.00 90.12 103 PHE A CA 1
ATOM 823 C C . PHE A 1 103 ? 15.084 -3.367 -11.366 1.00 90.12 103 PHE A C 1
ATOM 825 O O . PHE A 1 103 ? 15.485 -3.382 -10.203 1.00 90.12 103 PHE A O 1
ATOM 832 N N . SER A 1 104 ? 15.563 -4.192 -12.297 1.00 90.06 104 SER A N 1
ATOM 833 C CA . SER A 1 104 ? 16.760 -5.014 -12.116 1.00 90.06 104 SER A CA 1
ATOM 834 C C . SER A 1 104 ? 17.838 -4.485 -13.055 1.00 90.06 104 SER A C 1
ATOM 836 O O . SER A 1 104 ? 17.814 -4.739 -14.257 1.00 90.06 104 SER A O 1
ATOM 838 N N . GLY A 1 105 ? 18.740 -3.658 -12.522 1.00 87.88 105 GLY A N 1
ATOM 839 C CA . GLY A 1 105 ? 19.565 -2.796 -13.369 1.00 87.88 105 GLY A CA 1
ATOM 840 C C . GLY A 1 105 ? 18.684 -1.767 -14.081 1.00 87.88 105 GLY A C 1
ATOM 841 O O . GLY A 1 105 ? 17.944 -1.045 -13.420 1.00 87.88 105 GLY A O 1
ATOM 842 N N . ASN A 1 106 ? 18.733 -1.732 -15.414 1.00 86.12 106 ASN A N 1
ATOM 843 C CA . ASN A 1 106 ? 17.904 -0.832 -16.229 1.00 86.12 106 ASN A CA 1
ATOM 844 C C . ASN A 1 106 ? 16.647 -1.508 -16.796 1.00 86.12 106 ASN A C 1
ATOM 846 O O . ASN A 1 106 ? 15.850 -0.850 -17.464 1.00 86.12 106 ASN A O 1
ATOM 850 N N . ASP A 1 107 ? 16.465 -2.806 -16.549 1.00 91.25 107 ASP A N 1
ATOM 851 C CA . ASP A 1 107 ? 15.354 -3.558 -17.116 1.00 91.25 107 ASP A CA 1
ATOM 852 C C . ASP A 1 107 ? 14.148 -3.553 -16.161 1.00 91.25 107 ASP A C 1
ATOM 854 O O . ASP A 1 107 ? 14.291 -3.918 -14.985 1.00 91.25 107 ASP A O 1
ATOM 858 N N . PRO A 1 108 ? 12.947 -3.165 -16.635 1.00 91.44 108 PRO A N 1
ATOM 859 C CA . PRO A 1 108 ? 11.730 -3.265 -15.844 1.00 91.44 108 PRO A CA 1
ATOM 860 C C . PRO A 1 108 ? 11.285 -4.729 -15.743 1.00 91.44 108 PRO A C 1
ATOM 862 O O . PRO A 1 108 ? 11.091 -5.419 -16.746 1.00 91.44 108 PRO A O 1
ATOM 865 N N . VAL A 1 109 ? 11.064 -5.196 -14.518 1.00 95.06 109 VAL A N 1
ATOM 866 C CA . VAL A 1 109 ? 10.647 -6.568 -14.206 1.00 95.06 109 VAL A CA 1
ATOM 867 C C . VAL A 1 109 ? 9.349 -6.545 -13.400 1.00 95.06 109 VAL A C 1
ATOM 869 O O . VAL A 1 109 ? 9.060 -5.602 -12.665 1.00 95.06 109 VAL A O 1
ATOM 872 N N . ILE A 1 110 ? 8.537 -7.595 -13.538 1.00 95.88 110 ILE A N 1
ATOM 873 C CA . ILE A 1 110 ? 7.308 -7.767 -12.758 1.00 95.88 110 ILE A CA 1
ATOM 874 C C . ILE A 1 110 ? 7.622 -8.541 -11.478 1.00 95.88 110 ILE A C 1
ATOM 876 O O . ILE A 1 110 ? 8.046 -9.696 -11.524 1.00 95.88 110 ILE A O 1
ATOM 880 N N . CYS A 1 111 ? 7.325 -7.929 -10.338 1.00 96.25 111 CYS A N 1
ATOM 881 C CA . CYS A 1 111 ? 7.256 -8.582 -9.045 1.00 96.25 111 CYS A CA 1
ATOM 882 C C . CYS A 1 111 ? 5.841 -9.111 -8.774 1.00 96.25 111 CYS A C 1
ATOM 884 O O . CYS A 1 111 ? 4.842 -8.450 -9.071 1.00 96.25 111 CYS A O 1
ATOM 886 N N . VAL A 1 112 ? 5.744 -10.306 -8.185 1.00 96.38 112 VAL A N 1
ATOM 887 C CA . VAL A 1 112 ? 4.471 -10.902 -7.758 1.00 96.38 112 VAL A CA 1
ATOM 888 C C . VAL A 1 112 ? 4.494 -11.120 -6.251 1.00 96.38 112 VAL A C 1
ATOM 890 O O . VAL A 1 112 ? 5.134 -12.041 -5.750 1.00 96.38 112 VAL A O 1
ATOM 893 N N . THR A 1 113 ? 3.730 -10.308 -5.527 1.00 96.12 113 THR A N 1
ATOM 894 C CA . THR A 1 113 ? 3.585 -10.403 -4.074 1.00 96.12 113 THR A CA 1
ATOM 895 C C . THR A 1 113 ? 2.331 -11.193 -3.723 1.00 96.12 113 THR A C 1
ATOM 897 O O . THR A 1 113 ? 1.216 -10.852 -4.133 1.00 96.12 113 THR A O 1
ATOM 900 N N . LYS A 1 114 ? 2.500 -12.256 -2.932 1.00 93.50 114 LYS A N 1
ATOM 901 C CA . LYS A 1 114 ? 1.404 -13.052 -2.375 1.00 93.50 114 LYS A CA 1
ATOM 902 C C . LYS A 1 114 ? 1.486 -13.035 -0.856 1.00 93.50 114 LYS A C 1
ATOM 904 O O . LYS A 1 114 ? 2.426 -13.573 -0.277 1.00 93.50 114 LYS A O 1
ATOM 909 N N . PHE A 1 115 ? 0.480 -12.461 -0.206 1.00 84.06 115 PHE A N 1
ATOM 910 C CA . PHE A 1 115 ? 0.403 -12.491 1.250 1.00 84.06 115 PHE A CA 1
ATOM 911 C C . PHE A 1 115 ? 0.015 -13.891 1.727 1.00 84.06 115 PHE A C 1
ATOM 913 O O . PHE A 1 115 ? -0.937 -14.493 1.220 1.00 84.06 115 PHE A O 1
ATOM 920 N N . LYS A 1 116 ? 0.753 -14.420 2.709 1.00 74.56 116 LYS A N 1
ATOM 921 C CA . LYS A 1 116 ? 0.367 -15.660 3.388 1.00 74.56 116 LYS A CA 1
ATOM 922 C C . LYS A 1 116 ? -0.959 -15.422 4.113 1.00 74.56 116 LYS A C 1
ATOM 924 O O . LYS A 1 116 ? -1.114 -14.431 4.832 1.00 74.56 116 LYS A O 1
ATOM 929 N N . GLN A 1 117 ? -1.919 -16.312 3.879 1.00 60.03 117 GLN A N 1
ATOM 930 C CA . GLN A 1 117 ? -3.157 -16.352 4.648 1.00 60.03 117 GLN A CA 1
ATOM 931 C C . GLN A 1 117 ? -2.825 -17.087 5.947 1.00 60.03 117 GLN A C 1
ATOM 933 O O . GLN A 1 117 ? -2.566 -18.287 5.901 1.00 60.03 117 GLN A O 1
ATOM 938 N N . ASN A 1 118 ? -2.732 -16.345 7.050 1.00 51.81 118 ASN A N 1
ATOM 939 C CA . ASN A 1 118 ? -2.762 -16.926 8.390 1.00 51.81 118 ASN A CA 1
ATOM 940 C C . ASN A 1 118 ? -4.211 -16.984 8.859 1.00 51.81 118 ASN A C 1
ATOM 942 O O . ASN A 1 118 ? -4.932 -15.992 8.593 1.00 51.81 118 ASN A O 1
#

Secondary structure (DSSP, 8-state):
-EEEEETTEEEEEEEETTEEEEEEEE---SSPPEEEEE-TTSSS--EEEEEEEE-SSS-EEEEEEEEEETTTTEEEEE--SSSSSEEEEEEETTTTEEEEEEEETTEEEEEEE-----

Nearest PDB structures (foldseek):
  5y2z-assembly3_F  TM=3.500E-01  e=2.310E+00  Homo sapiens
  3sao-assembly2_B  TM=2.962E-01  e=1.692E+00  Gallus gallus
  5yvf-assembly4_D  TM=2.627E-01  e=3.153E+00  Arabidopsis thaliana
  5yvf-assembly1_A  TM=2.763E-01  e=4.304E+00  Arabidopsis thaliana
  4uxg-assembly2_E  TM=2.735E-01  e=9.371E+00  Tequatrovirus T4

pLDDT: mean 91.34, std 6.95, range [51.81, 97.44]

Radius of gyration: 14.86 Å; Cα contacts (8 Å, |Δi|>4): 243; chains: 1; bounding box: 36×35×39 Å